Protein AF-A0ABD2KT80-F1 (afdb_monomer_lite)

pLDDT: mean 71.82, std 19.85, range [31.17, 97.56]

Structure (mmCIF, N/CA/C/O backbone):
data_AF-A0ABD2KT80-F1
#
_entry.id   AF-A0ABD2KT80-F1
#
loop_
_atom_site.group_PDB
_atom_site.id
_atom_site.type_symbol
_atom_site.label_atom_id
_atom_site.label_alt_id
_atom_site.label_comp_id
_atom_site.label_asym_id
_atom_site.label_entity_id
_atom_site.label_seq_id
_atom_site.pdbx_PDB_ins_code
_atom_site.Cartn_x
_atom_site.Cartn_y
_atom_site.Cartn_z
_atom_site.occupancy
_atom_site.B_iso_or_equiv
_atom_site.auth_seq_id
_atom_site.auth_comp_id
_atom_site.auth_asym_id
_atom_site.auth_atom_id
_atom_site.pdbx_PDB_model_num
ATOM 1 N N . MET A 1 1 ? -1.867 22.774 -17.249 1.00 34.81 1 MET A N 1
ATOM 2 C CA . MET A 1 1 ? -2.374 23.742 -18.246 1.00 34.81 1 MET A CA 1
ATOM 3 C C . MET A 1 1 ? -1.221 24.155 -19.156 1.00 34.81 1 MET A C 1
ATOM 5 O O . MET A 1 1 ? -0.244 24.675 -18.647 1.00 34.81 1 MET A O 1
ATOM 9 N N . LEU A 1 2 ? -1.342 23.819 -20.447 1.00 32.31 2 LEU A N 1
ATOM 10 C CA . LEU A 1 2 ? -0.673 24.327 -21.664 1.00 32.31 2 LEU A CA 1
ATOM 11 C C . LEU A 1 2 ? 0.695 25.044 -21.569 1.00 32.31 2 LEU A C 1
ATOM 13 O O . LEU A 1 2 ? 0.777 26.144 -21.030 1.00 32.31 2 LEU A O 1
ATOM 17 N N . ARG A 1 3 ? 1.682 24.546 -22.337 1.00 33.72 3 ARG A N 1
ATOM 18 C CA . ARG A 1 3 ? 2.156 25.212 -23.574 1.00 33.72 3 ARG A CA 1
ATOM 19 C C . ARG A 1 3 ? 3.044 24.301 -24.435 1.00 33.72 3 ARG A C 1
ATOM 21 O O . ARG A 1 3 ? 3.872 23.559 -23.921 1.00 33.72 3 ARG A O 1
ATOM 28 N N . ALA A 1 4 ? 2.822 24.400 -25.744 1.00 34.62 4 ALA A N 1
ATOM 29 C CA . ALA A 1 4 ? 3.552 23.752 -26.826 1.00 34.62 4 ALA A CA 1
ATOM 30 C C . ALA A 1 4 ? 4.954 24.354 -27.019 1.00 34.62 4 ALA A C 1
ATOM 32 O O . ALA A 1 4 ? 5.147 25.557 -26.833 1.00 34.62 4 ALA A O 1
ATOM 33 N N . ALA A 1 5 ? 5.908 23.526 -27.444 1.00 37.84 5 ALA A N 1
ATOM 34 C CA . ALA A 1 5 ? 7.192 23.979 -27.958 1.00 37.84 5 ALA A CA 1
ATOM 35 C C . ALA A 1 5 ? 7.032 24.344 -29.441 1.00 37.84 5 ALA A C 1
ATOM 37 O O . ALA A 1 5 ? 6.878 23.468 -30.287 1.00 37.84 5 ALA A O 1
ATOM 38 N N . SER A 1 6 ? 7.061 25.636 -29.763 1.00 35.72 6 SER A N 1
ATOM 39 C CA . SER A 1 6 ? 7.267 26.102 -31.134 1.00 35.72 6 SER A CA 1
ATOM 40 C C . SER A 1 6 ? 8.767 26.292 -31.357 1.00 35.72 6 SER A C 1
ATOM 42 O O . SER A 1 6 ? 9.321 27.320 -30.965 1.00 35.72 6 SER A O 1
ATOM 44 N N . TYR A 1 7 ? 9.427 25.309 -31.968 1.00 31.17 7 TYR A N 1
ATOM 45 C CA . TYR A 1 7 ? 10.723 25.532 -32.604 1.00 31.17 7 TYR A CA 1
ATOM 46 C C . TYR A 1 7 ? 10.476 25.914 -34.064 1.00 31.17 7 TYR A C 1
ATOM 48 O O . TYR A 1 7 ? 9.942 25.134 -34.846 1.00 31.17 7 TYR A O 1
ATOM 56 N N . LEU A 1 8 ? 10.835 27.152 -34.404 1.00 40.69 8 LEU A N 1
ATOM 57 C CA . LEU A 1 8 ? 10.961 27.615 -35.780 1.00 40.69 8 LEU A CA 1
ATOM 58 C C . LEU A 1 8 ? 12.193 26.946 -36.392 1.00 40.69 8 LEU A C 1
ATOM 60 O O . LEU A 1 8 ? 13.281 27.098 -35.845 1.00 40.69 8 LEU A O 1
ATOM 64 N N . ASN A 1 9 ? 12.042 26.292 -37.543 1.00 32.12 9 ASN A N 1
ATOM 65 C CA . ASN A 1 9 ? 13.155 26.095 -38.462 1.00 32.12 9 ASN A CA 1
ATOM 66 C C . ASN A 1 9 ? 12.741 26.564 -39.855 1.00 32.12 9 ASN A C 1
ATOM 68 O O . ASN A 1 9 ? 11.812 26.045 -40.467 1.00 32.12 9 ASN A O 1
ATOM 72 N N . SER A 1 10 ? 13.437 27.603 -40.306 1.00 40.09 10 SER A N 1
ATOM 73 C CA . SER A 1 10 ? 13.436 28.097 -41.674 1.00 40.09 10 SER A CA 1
ATOM 74 C C . SER A 1 10 ? 14.517 27.346 -42.436 1.00 40.09 10 SER A C 1
ATOM 76 O O . SER A 1 10 ? 15.678 27.458 -42.059 1.00 40.09 10 SER A O 1
ATOM 78 N N . THR A 1 11 ? 14.148 26.647 -43.506 1.00 35.25 11 THR A N 1
ATOM 79 C CA . THR A 1 11 ? 14.993 26.472 -44.695 1.00 35.25 11 THR A CA 1
ATOM 80 C C . THR A 1 11 ? 14.102 26.129 -45.880 1.00 35.25 11 THR A C 1
ATOM 82 O O . THR A 1 11 ? 13.264 25.235 -45.809 1.00 35.25 11 THR A O 1
ATOM 85 N N . ALA A 1 12 ? 14.277 26.903 -46.943 1.00 35.78 12 ALA A N 1
ATOM 86 C CA . ALA A 1 12 ? 13.536 26.848 -48.187 1.00 35.78 12 ALA A CA 1
ATOM 87 C C . ALA A 1 12 ? 14.053 25.754 -49.139 1.00 35.78 12 ALA A C 1
ATOM 89 O O . ALA A 1 12 ? 15.225 25.386 -49.083 1.00 35.78 12 ALA A O 1
ATOM 90 N N . ASN A 1 13 ? 13.171 25.402 -50.082 1.00 33.31 13 ASN A N 1
ATOM 91 C CA . ASN A 1 13 ? 13.396 24.795 -51.402 1.00 33.31 13 ASN A CA 1
ATOM 92 C C . ASN A 1 13 ? 13.489 23.259 -51.494 1.00 33.31 13 ASN A C 1
ATOM 94 O O . ASN A 1 13 ? 14.567 22.687 -51.429 1.00 33.31 13 ASN A O 1
ATOM 98 N N . GLY A 1 14 ? 12.330 22.639 -51.755 1.00 38.47 14 GLY A N 1
ATOM 99 C CA . GLY A 1 14 ? 11.962 22.169 -53.100 1.00 38.47 14 GLY A CA 1
ATOM 100 C C . GLY A 1 14 ? 12.482 20.804 -53.556 1.00 38.47 14 GLY A C 1
ATOM 101 O O . GLY A 1 14 ? 13.617 20.720 -53.998 1.00 38.47 14 GLY A O 1
ATOM 102 N N . GLU A 1 15 ? 11.591 19.806 -53.572 1.00 32.66 15 GLU A N 1
ATOM 103 C CA . GLU A 1 15 ? 11.458 18.767 -54.611 1.00 32.66 15 GLU A CA 1
ATOM 104 C C . GLU A 1 15 ? 10.134 18.004 -54.383 1.00 32.66 15 GLU A C 1
ATOM 106 O O . GLU A 1 15 ? 9.854 17.553 -53.273 1.00 32.66 15 GLU A O 1
ATOM 111 N N . GLU A 1 16 ? 9.285 17.928 -55.412 1.00 38.41 16 GLU A N 1
ATOM 112 C CA . GLU A 1 16 ? 7.998 17.222 -55.388 1.00 38.41 16 GLU A CA 1
ATOM 113 C C . GLU A 1 16 ? 8.221 15.705 -55.473 1.00 38.41 16 GLU A C 1
ATOM 115 O O . GLU A 1 16 ? 8.816 15.204 -56.430 1.00 38.41 16 GLU A O 1
ATOM 120 N N . LYS A 1 17 ? 7.694 14.968 -54.493 1.00 33.72 17 LYS A N 1
ATOM 121 C CA . LYS A 1 17 ? 7.388 13.541 -54.606 1.00 33.72 17 LYS A CA 1
ATOM 122 C C . LYS A 1 17 ? 5.977 13.313 -54.086 1.00 33.72 17 LYS A C 1
ATOM 124 O O . LYS A 1 17 ? 5.685 13.634 -52.938 1.00 33.72 17 LYS A O 1
ATOM 129 N N . GLU A 1 18 ? 5.125 12.778 -54.952 1.00 43.50 18 GLU A N 1
ATOM 130 C CA . GLU A 1 18 ? 3.869 12.143 -54.565 1.00 43.50 18 GLU A CA 1
ATOM 131 C C . GLU A 1 18 ? 4.213 10.860 -53.794 1.00 43.50 18 GLU A C 1
ATOM 133 O O . GLU A 1 18 ? 4.700 9.894 -54.380 1.00 43.50 18 GLU A O 1
ATOM 138 N N . GLU A 1 19 ? 3.994 10.862 -52.482 1.00 37.62 19 GLU A N 1
ATOM 139 C CA . GLU A 1 19 ? 3.972 9.664 -51.642 1.00 37.62 19 GLU A CA 1
ATOM 140 C C . GLU A 1 19 ? 2.684 9.711 -50.800 1.00 37.62 19 GLU A C 1
ATOM 142 O O . GLU A 1 19 ? 2.282 10.778 -50.336 1.00 37.62 19 GLU A O 1
ATOM 147 N N . GLU A 1 20 ? 2.012 8.558 -50.727 1.00 38.72 20 GLU A N 1
ATOM 148 C CA . GLU A 1 20 ? 0.698 8.273 -50.135 1.00 38.72 20 GLU A CA 1
ATOM 149 C C . GLU A 1 20 ? 0.327 9.114 -48.900 1.00 38.72 20 GLU A C 1
ATOM 151 O O . GLU A 1 20 ? 1.069 9.191 -47.921 1.00 38.72 20 GLU A O 1
ATOM 156 N N . GLU A 1 21 ? -0.883 9.685 -48.920 1.00 43.88 21 GLU A N 1
ATOM 157 C CA . GLU A 1 21 ? -1.561 10.180 -47.721 1.00 43.88 21 GLU A CA 1
ATOM 158 C C . GLU A 1 21 ? -1.922 8.989 -46.817 1.00 43.88 21 GLU A C 1
ATOM 160 O O . GLU A 1 21 ? -3.050 8.499 -46.823 1.00 43.88 21 GLU A O 1
ATOM 165 N N . ASP A 1 22 ? -0.966 8.517 -46.018 1.00 38.97 22 ASP A N 1
ATOM 166 C CA . ASP A 1 22 ? -1.292 7.710 -44.848 1.00 38.97 22 ASP A CA 1
ATOM 167 C C . ASP A 1 22 ? -1.946 8.635 -43.813 1.00 38.97 22 ASP A C 1
ATOM 169 O O . ASP A 1 22 ? -1.292 9.414 -43.112 1.00 38.97 22 ASP A O 1
ATOM 173 N N . GLU A 1 23 ? -3.277 8.580 -43.751 1.00 47.78 23 GLU A N 1
ATOM 174 C CA . GLU A 1 23 ? -4.088 9.228 -42.726 1.00 47.78 23 GLU A CA 1
ATOM 175 C C . GLU A 1 23 ? -3.570 8.837 -41.329 1.00 47.78 23 GLU A C 1
ATOM 177 O O . GLU A 1 23 ? -3.821 7.737 -40.828 1.00 47.78 23 GLU A O 1
ATOM 182 N N . VAL A 1 24 ? -2.852 9.747 -40.661 1.00 48.97 24 VAL A N 1
ATOM 183 C CA . VAL A 1 24 ? -2.460 9.578 -39.254 1.00 48.97 24 VAL A CA 1
ATOM 184 C C . VAL A 1 24 ? -3.713 9.716 -38.389 1.00 48.97 24 VAL A C 1
ATOM 186 O O . VAL A 1 24 ? -4.095 10.793 -37.926 1.00 48.97 24 VAL A O 1
ATOM 189 N N . MET A 1 25 ? -4.376 8.583 -38.194 1.00 45.59 25 MET A N 1
ATOM 190 C CA . MET A 1 25 ? -5.487 8.397 -37.275 1.00 45.59 25 MET A CA 1
ATOM 191 C C . MET A 1 25 ? -5.014 8.633 -35.834 1.00 45.59 25 MET A C 1
ATOM 193 O O . MET A 1 25 ? -4.283 7.824 -35.275 1.00 45.59 25 MET A O 1
ATOM 197 N N . ASN A 1 26 ? -5.449 9.753 -35.248 1.00 43.53 26 ASN A N 1
ATOM 198 C CA . ASN A 1 26 ? -5.534 10.064 -33.812 1.00 43.53 26 ASN A CA 1
ATOM 199 C C . ASN A 1 26 ? -4.902 9.032 -32.843 1.00 43.53 26 ASN A C 1
ATOM 201 O O . ASN A 1 26 ? -5.574 8.097 -32.399 1.00 43.53 26 ASN A O 1
ATOM 205 N N . GLU A 1 27 ? -3.656 9.252 -32.413 1.00 50.78 27 GLU A N 1
ATOM 206 C CA . GLU A 1 27 ? -2.987 8.433 -31.385 1.00 50.78 27 GLU A CA 1
ATOM 207 C C . GLU A 1 27 ? -3.462 8.747 -29.946 1.00 50.78 27 GLU A C 1
ATOM 209 O O . GLU A 1 27 ? -2.672 9.087 -29.065 1.00 50.78 27 GLU A O 1
ATOM 214 N N . ASP A 1 28 ? -4.763 8.618 -29.678 1.00 57.81 28 ASP A N 1
ATOM 215 C CA . ASP A 1 28 ? -5.287 8.573 -28.297 1.00 57.81 28 ASP A CA 1
ATOM 216 C C . ASP A 1 28 ? -6.309 7.444 -28.067 1.00 57.81 28 ASP A C 1
ATOM 218 O O . ASP A 1 28 ? -7.037 7.418 -27.077 1.00 57.81 28 ASP A O 1
ATOM 222 N N . PHE A 1 29 ? -6.354 6.453 -28.964 1.00 52.88 29 PHE A N 1
ATOM 223 C CA . PHE A 1 29 ? -7.137 5.232 -28.771 1.00 52.88 29 PHE A CA 1
ATOM 224 C C . PHE A 1 29 ? -6.220 4.031 -28.511 1.00 52.88 29 PHE A C 1
ATOM 226 O O . PHE A 1 29 ? -5.723 3.389 -29.428 1.00 52.88 29 PHE A O 1
ATOM 233 N N . GLY A 1 30 ? -6.045 3.696 -27.228 1.00 50.06 30 GLY A N 1
ATOM 234 C CA . GLY A 1 30 ? -5.664 2.342 -26.814 1.00 50.06 30 GLY A CA 1
ATOM 235 C C . GLY A 1 30 ? -4.173 2.075 -26.620 1.00 50.06 30 GLY A C 1
ATOM 236 O O . GLY A 1 30 ? -3.640 1.136 -27.205 1.00 50.06 30 GLY A O 1
ATOM 237 N N . ARG A 1 31 ? -3.507 2.792 -25.703 1.00 63.00 31 ARG A N 1
ATOM 238 C CA . ARG A 1 31 ? -2.289 2.231 -25.094 1.00 63.00 31 ARG A CA 1
ATOM 239 C C . ARG A 1 31 ? -2.658 0.914 -24.408 1.00 63.00 31 ARG A C 1
ATOM 241 O O . ARG A 1 31 ? -3.326 0.921 -23.374 1.00 63.00 31 ARG A O 1
ATOM 248 N N . GLU A 1 32 ? -2.238 -0.207 -24.988 1.00 71.38 32 GLU A N 1
ATOM 249 C CA . GLU A 1 32 ? -2.307 -1.514 -24.342 1.00 71.38 32 GLU A CA 1
ATOM 250 C C . GLU A 1 32 ? -1.590 -1.409 -22.988 1.00 71.38 32 GLU A C 1
ATOM 252 O O . GLU A 1 32 ? -0.402 -1.080 -22.915 1.00 71.38 32 GLU A O 1
ATOM 257 N N . ILE A 1 33 ? -2.325 -1.609 -21.891 1.00 76.25 33 ILE A N 1
ATOM 258 C CA . ILE A 1 33 ? -1.743 -1.585 -20.547 1.00 76.25 33 ILE A CA 1
ATOM 259 C C . ILE A 1 33 ? -0.896 -2.851 -20.406 1.00 76.25 33 ILE A C 1
ATOM 261 O O . ILE A 1 33 ? -1.405 -3.918 -20.071 1.00 76.25 33 ILE A O 1
ATOM 265 N N . GLN A 1 34 ? 0.402 -2.731 -20.670 1.00 84.75 34 GLN A N 1
ATOM 266 C CA . GLN A 1 34 ? 1.347 -3.831 -20.516 1.00 84.75 34 GLN A CA 1
ATOM 267 C C . GLN A 1 34 ? 1.682 -4.035 -19.035 1.00 84.75 34 GLN A C 1
ATOM 269 O O . GLN A 1 34 ? 2.377 -3.226 -18.416 1.00 84.75 34 GLN A O 1
ATOM 274 N N . CYS A 1 35 ? 1.181 -5.126 -18.457 1.00 89.44 35 CYS A N 1
ATOM 275 C CA . CYS A 1 35 ? 1.526 -5.562 -17.107 1.00 89.44 35 CYS A CA 1
ATOM 276 C C . CYS A 1 35 ? 2.711 -6.544 -17.127 1.00 89.44 35 CYS A C 1
ATOM 278 O O . CYS A 1 35 ? 2.990 -7.186 -18.136 1.00 89.44 35 CYS A O 1
ATOM 280 N N . GLY A 1 36 ? 3.433 -6.659 -16.008 1.00 87.81 36 GLY A N 1
ATOM 281 C CA . GLY A 1 36 ? 4.465 -7.690 -15.826 1.00 87.81 36 GLY A CA 1
ATOM 282 C C . GLY A 1 36 ? 5.727 -7.549 -16.689 1.00 87.81 36 GLY A C 1
ATOM 283 O O . GLY A 1 36 ? 6.545 -8.466 -16.715 1.00 87.81 36 GLY A O 1
ATOM 284 N N . VAL A 1 37 ? 5.921 -6.422 -17.381 1.00 86.12 37 VAL A N 1
ATOM 285 C CA . VAL A 1 37 ? 7.098 -6.197 -18.234 1.00 86.12 37 VAL A CA 1
ATOM 286 C C . VAL A 1 37 ? 8.253 -5.601 -17.431 1.00 86.12 37 VAL A C 1
ATOM 288 O O . VAL A 1 37 ? 8.229 -4.425 -17.070 1.00 86.12 37 VAL A O 1
ATOM 291 N N . ASN A 1 38 ? 9.302 -6.393 -17.218 1.00 81.38 38 ASN A N 1
ATOM 292 C CA . ASN A 1 38 ? 10.605 -5.891 -16.787 1.00 81.38 38 ASN A CA 1
ATOM 293 C C . ASN A 1 38 ? 11.512 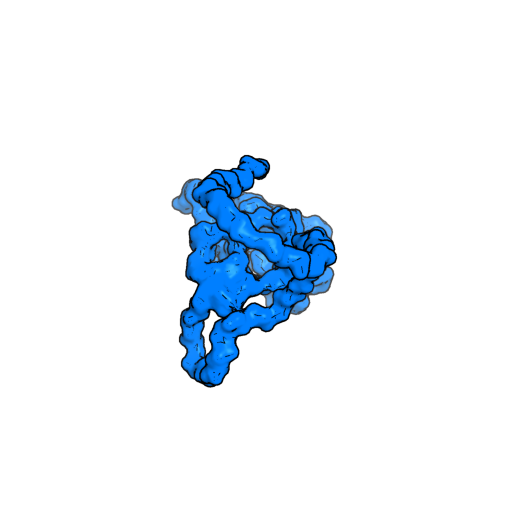-5.749 -18.022 1.00 81.38 38 ASN A C 1
ATOM 295 O O . ASN A 1 38 ? 11.885 -6.737 -18.653 1.00 81.38 38 ASN A O 1
ATOM 299 N N . LYS A 1 39 ? 11.851 -4.504 -18.378 1.00 70.19 39 LYS A N 1
ATOM 300 C CA . LYS A 1 39 ? 12.585 -4.171 -19.612 1.00 70.19 39 LYS A CA 1
ATOM 301 C C . LYS A 1 39 ? 14.088 -4.494 -19.554 1.00 70.19 39 LYS A C 1
ATOM 303 O O . LYS A 1 39 ? 14.761 -4.353 -20.571 1.00 70.19 39 LYS A O 1
ATOM 308 N N . HIS A 1 40 ? 14.611 -4.919 -18.401 1.00 69.88 40 HIS A N 1
ATOM 309 C CA . HIS A 1 40 ? 16.048 -5.111 -18.169 1.00 69.88 40 HIS A CA 1
ATOM 310 C C . HIS A 1 40 ? 16.461 -6.563 -17.861 1.00 69.88 40 HIS A C 1
ATOM 312 O O . HIS A 1 40 ? 17.639 -6.813 -17.609 1.00 69.88 40 HIS A O 1
ATOM 318 N N . LEU A 1 41 ? 15.553 -7.550 -17.930 1.00 66.81 41 LEU A N 1
ATOM 319 C CA . LEU A 1 41 ? 15.895 -8.957 -17.658 1.00 66.81 41 LEU A CA 1
ATOM 320 C C . LEU A 1 41 ? 16.539 -9.665 -18.860 1.00 66.81 41 LEU A C 1
ATOM 322 O O . LEU A 1 41 ? 15.936 -10.521 -19.511 1.00 66.81 41 LEU A O 1
ATOM 326 N N . PHE A 1 42 ? 17.817 -9.381 -19.100 1.00 61.06 42 PHE A N 1
ATOM 327 C CA . PHE A 1 42 ? 18.703 -10.335 -19.769 1.00 61.06 42 PHE A CA 1
ATOM 328 C C . PHE A 1 42 ? 19.221 -11.306 -18.700 1.00 61.06 42 PHE A C 1
ATOM 330 O O . PHE A 1 42 ? 20.019 -10.947 -17.841 1.00 61.06 42 PHE A O 1
ATOM 337 N N . HIS A 1 43 ? 18.664 -12.517 -18.685 1.00 63.19 43 HIS A N 1
ATOM 338 C CA . HIS A 1 43 ? 18.746 -13.440 -17.557 1.00 63.19 43 HIS A CA 1
ATOM 339 C C . HIS A 1 43 ? 20.158 -14.021 -17.362 1.00 63.19 43 HIS A C 1
ATOM 341 O O . HIS A 1 43 ? 20.586 -14.897 -18.113 1.00 63.19 43 HIS A O 1
ATOM 347 N N . SER A 1 44 ? 20.831 -13.628 -16.282 1.00 67.75 44 SER A N 1
ATOM 348 C CA . SER A 1 44 ? 21.714 -14.522 -15.527 1.00 67.75 44 SER A CA 1
ATOM 349 C C . SER A 1 44 ? 21.012 -14.917 -14.222 1.00 67.75 44 SER A C 1
ATOM 351 O O . SER A 1 44 ? 20.129 -14.211 -13.730 1.00 67.75 44 SER A O 1
ATOM 353 N N . ARG A 1 45 ? 21.338 -16.095 -13.679 1.00 74.38 45 ARG A N 1
ATOM 354 C CA . ARG A 1 45 ? 20.802 -16.541 -12.386 1.00 74.38 45 ARG A CA 1
ATOM 355 C C . ARG A 1 45 ? 21.238 -15.545 -11.310 1.00 74.38 45 ARG A C 1
ATOM 357 O O . ARG A 1 45 ? 22.431 -15.355 -11.100 1.00 74.38 45 ARG A O 1
ATOM 364 N N . ILE A 1 46 ? 20.273 -14.964 -10.605 1.00 72.19 46 ILE A N 1
ATOM 365 C CA . ILE A 1 46 ? 20.552 -14.159 -9.419 1.00 72.19 46 ILE A CA 1
ATOM 366 C C . ILE A 1 46 ? 20.920 -15.113 -8.277 1.00 72.19 46 ILE A C 1
ATOM 368 O O . ILE A 1 46 ? 20.133 -15.982 -7.896 1.00 72.19 46 ILE A O 1
ATOM 372 N N . GLU A 1 47 ? 22.117 -14.949 -7.726 1.00 77.44 47 GLU A N 1
ATOM 373 C CA . GLU A 1 47 ? 22.546 -15.590 -6.487 1.00 77.44 47 GLU A CA 1
ATOM 374 C C . GLU A 1 47 ? 22.659 -14.492 -5.419 1.00 77.44 47 GLU A C 1
ATOM 376 O O . GLU A 1 47 ? 23.478 -13.585 -5.561 1.00 77.44 47 GLU A O 1
ATOM 381 N N . HIS A 1 48 ? 21.846 -14.580 -4.356 1.00 84.94 48 HIS A N 1
ATOM 382 C CA . HIS A 1 48 ? 21.651 -13.568 -3.293 1.00 84.94 48 HIS A CA 1
ATOM 383 C C . HIS A 1 48 ? 20.808 -12.340 -3.685 1.00 84.94 48 HIS A C 1
ATOM 385 O O . HIS A 1 48 ? 20.413 -12.163 -4.830 1.00 84.94 48 HIS A O 1
ATOM 391 N N . GLY A 1 49 ? 20.481 -11.493 -2.702 1.00 81.44 49 GLY A N 1
ATOM 392 C CA . GLY A 1 49 ? 19.793 -10.226 -2.949 1.00 81.44 49 GLY A CA 1
ATOM 393 C C . GLY A 1 49 ? 20.723 -9.213 -3.615 1.00 81.44 49 GLY A C 1
ATOM 394 O O . GLY A 1 49 ? 21.843 -9.004 -3.152 1.00 81.44 49 GLY A O 1
ATOM 395 N N . GLN A 1 50 ? 20.250 -8.570 -4.680 1.00 79.56 50 GLN A N 1
ATOM 396 C CA . GLN A 1 50 ? 20.949 -7.484 -5.364 1.00 79.56 50 GLN A CA 1
ATOM 397 C C . GLN A 1 50 ? 20.084 -6.225 -5.359 1.00 79.56 50 GLN A C 1
ATOM 399 O O . GLN A 1 50 ? 18.855 -6.303 -5.335 1.00 79.56 50 GLN A O 1
ATOM 404 N N . ILE A 1 51 ? 20.734 -5.063 -5.365 1.00 82.06 51 ILE A N 1
ATOM 405 C CA . ILE A 1 51 ? 20.041 -3.781 -5.492 1.00 82.06 51 ILE A CA 1
ATOM 406 C C . ILE A 1 51 ? 19.479 -3.698 -6.910 1.00 82.06 51 ILE A C 1
ATOM 408 O O . ILE A 1 51 ? 20.233 -3.783 -7.877 1.00 82.06 51 ILE A O 1
ATOM 412 N N . SER A 1 52 ? 18.165 -3.524 -7.025 1.00 80.69 52 SER A N 1
ATOM 413 C CA . SER A 1 52 ? 17.517 -3.268 -8.306 1.00 80.69 52 SER A CA 1
ATOM 414 C C . SER A 1 52 ? 17.756 -1.835 -8.767 1.00 80.69 52 SER A C 1
ATOM 416 O O . SER A 1 52 ? 17.793 -0.904 -7.957 1.00 80.69 52 SER A O 1
ATOM 418 N N . THR A 1 53 ? 17.826 -1.631 -10.076 1.00 80.50 53 THR A N 1
ATOM 419 C CA . THR A 1 53 ? 17.708 -0.295 -10.657 1.00 80.50 53 THR A CA 1
ATOM 420 C C . THR A 1 53 ? 16.272 0.225 -10.504 1.00 80.50 53 THR A C 1
ATOM 422 O O . THR A 1 53 ? 15.327 -0.543 -10.310 1.00 80.50 53 THR A O 1
ATOM 425 N N . GLY A 1 54 ? 16.080 1.543 -10.605 1.00 74.00 54 GLY A N 1
ATOM 426 C CA . GLY A 1 54 ? 14.758 2.163 -10.428 1.00 74.00 54 GLY A CA 1
ATOM 427 C C . GLY A 1 54 ? 13.714 1.776 -11.478 1.00 74.00 54 GLY A C 1
ATOM 428 O O . GLY A 1 54 ? 12.537 2.082 -11.288 1.00 74.00 54 GLY A O 1
ATOM 429 N N . SER A 1 55 ? 14.127 1.130 -12.573 1.00 79.38 55 SER A N 1
ATOM 430 C CA . SER A 1 55 ? 13.266 0.680 -13.670 1.00 79.38 55 SER A CA 1
ATOM 431 C C . SER A 1 55 ? 13.064 -0.836 -13.724 1.00 79.38 55 SER A C 1
ATOM 433 O O . SER A 1 55 ? 12.238 -1.282 -14.519 1.00 79.38 55 SER A O 1
ATOM 435 N N . ASP A 1 56 ? 13.758 -1.629 -12.899 1.00 84.06 56 ASP A N 1
ATOM 436 C CA . ASP A 1 56 ? 13.630 -3.096 -12.921 1.00 84.06 56 ASP A CA 1
ATOM 437 C C . ASP A 1 56 ? 12.224 -3.535 -12.498 1.00 84.06 56 ASP A C 1
ATOM 439 O O . ASP A 1 56 ? 11.633 -4.442 -13.077 1.00 84.06 56 ASP A O 1
ATOM 443 N N . TRP A 1 57 ? 11.649 -2.855 -11.507 1.00 88.25 57 TRP A N 1
ATOM 444 C CA . TRP A 1 57 ? 10.342 -3.202 -10.955 1.00 88.25 57 TRP A CA 1
ATOM 445 C C . TRP A 1 57 ? 9.418 -1.982 -10.977 1.00 88.25 57 TRP A C 1
ATOM 447 O O . TRP A 1 57 ? 9.164 -1.385 -9.930 1.00 88.25 57 TRP A O 1
ATOM 457 N N . PRO A 1 58 ? 8.885 -1.591 -12.154 1.00 87.62 58 PRO A N 1
ATOM 458 C CA . PRO A 1 58 ? 8.049 -0.394 -12.284 1.00 87.62 58 PRO A CA 1
ATOM 459 C C . PRO A 1 58 ? 6.784 -0.434 -11.420 1.00 87.62 58 PRO A C 1
ATOM 461 O O . PRO A 1 58 ? 6.229 0.604 -11.076 1.00 87.62 58 PRO A O 1
ATOM 464 N N . TRP A 1 59 ? 6.330 -1.637 -11.066 1.00 91.88 59 TRP A N 1
ATOM 465 C CA . TRP A 1 59 ? 5.176 -1.862 -10.205 1.00 91.88 59 TRP A CA 1
ATOM 466 C C . TRP A 1 59 ? 5.512 -1.930 -8.715 1.00 91.88 59 TRP A C 1
ATOM 468 O O . TRP A 1 59 ? 4.590 -2.117 -7.929 1.00 91.88 59 TRP A O 1
ATOM 478 N N . ALA A 1 60 ? 6.778 -1.829 -8.298 1.00 92.88 60 ALA A N 1
ATOM 479 C CA . ALA A 1 60 ? 7.129 -1.839 -6.880 1.00 92.88 60 ALA A CA 1
ATOM 480 C C . ALA A 1 60 ? 6.594 -0.579 -6.189 1.00 92.88 60 ALA A C 1
ATOM 482 O O . ALA A 1 60 ? 6.738 0.531 -6.702 1.00 92.88 60 ALA A O 1
ATOM 483 N N . VAL A 1 61 ? 5.982 -0.745 -5.018 1.00 93.25 61 VAL A N 1
ATOM 484 C CA . VAL A 1 61 ? 5.352 0.354 -4.280 1.00 93.25 61 VAL A CA 1
ATOM 485 C C . VAL A 1 61 ? 5.884 0.412 -2.858 1.00 93.25 61 VAL A C 1
ATOM 487 O O . VAL A 1 61 ? 5.889 -0.595 -2.151 1.00 93.25 61 VAL A O 1
ATOM 490 N N . SER A 1 62 ? 6.253 1.612 -2.419 1.00 92.06 62 SER A N 1
ATOM 491 C CA . SER A 1 62 ? 6.498 1.932 -1.017 1.00 92.06 62 SER A CA 1
ATOM 492 C C . SER A 1 62 ? 5.259 2.560 -0.401 1.00 92.06 62 SER A C 1
ATOM 494 O O . SER A 1 62 ? 4.741 3.555 -0.911 1.00 92.06 62 SER A O 1
ATOM 496 N N . VAL A 1 63 ? 4.802 1.998 0.713 1.00 91.25 63 VAL A N 1
ATOM 497 C CA . VAL A 1 63 ? 3.689 2.516 1.507 1.00 91.25 63 VAL A CA 1
ATOM 498 C C . VAL A 1 63 ? 4.250 2.983 2.843 1.00 91.25 63 VAL A C 1
ATOM 500 O O . VAL A 1 63 ? 4.758 2.177 3.618 1.00 91.25 63 VAL A O 1
ATOM 503 N N . ARG A 1 64 ? 4.164 4.281 3.131 1.00 89.12 64 ARG A N 1
ATOM 504 C CA . ARG A 1 64 ? 4.657 4.868 4.382 1.00 89.12 64 ARG A CA 1
ATOM 505 C C . ARG A 1 64 ? 3.501 5.432 5.187 1.00 89.12 64 ARG A C 1
ATOM 507 O O . ARG A 1 64 ? 2.756 6.275 4.692 1.00 89.12 64 ARG A O 1
ATOM 514 N N . VAL A 1 65 ? 3.391 4.996 6.435 1.00 85.81 65 VAL A N 1
ATOM 515 C CA . VAL A 1 65 ? 2.527 5.629 7.429 1.00 85.81 65 VAL A CA 1
ATOM 516 C C . VAL A 1 65 ? 3.335 6.713 8.114 1.00 85.81 65 VAL A C 1
ATOM 518 O O . VAL A 1 65 ? 4.413 6.443 8.647 1.00 85.81 65 VAL A O 1
ATOM 521 N N . VAL A 1 66 ? 2.823 7.934 8.090 1.00 84.25 66 VAL A N 1
ATOM 522 C CA . VAL A 1 66 ? 3.489 9.116 8.617 1.00 84.25 66 VAL A CA 1
ATOM 523 C C . VAL A 1 66 ? 2.610 9.851 9.618 1.00 84.25 66 VAL A C 1
ATOM 525 O O . VAL A 1 66 ? 1.382 9.841 9.528 1.00 84.25 66 VAL A O 1
ATOM 528 N N . GLY A 1 67 ? 3.230 10.506 10.587 1.00 80.44 67 GLY A N 1
ATOM 529 C CA . GLY A 1 67 ? 2.506 11.302 11.566 1.00 80.44 67 GLY A CA 1
ATOM 530 C C . GLY A 1 67 ? 3.433 12.118 12.447 1.00 80.44 67 GLY A C 1
ATOM 531 O O . GLY A 1 67 ? 4.648 11.945 12.431 1.00 80.44 67 GLY A O 1
ATOM 532 N N . VAL A 1 68 ? 2.838 13.023 13.212 1.00 78.81 68 VAL A N 1
ATOM 533 C CA . VAL A 1 68 ? 3.537 13.829 14.215 1.00 78.81 68 VAL A CA 1
ATOM 534 C C . VAL A 1 68 ? 3.465 13.089 15.543 1.00 78.81 68 VAL A C 1
ATOM 536 O O . VAL A 1 68 ? 2.407 12.574 15.906 1.00 78.81 68 VAL A O 1
ATOM 539 N N . THR A 1 69 ? 4.585 13.022 16.255 1.00 73.88 69 THR A N 1
ATOM 540 C CA . THR A 1 69 ? 4.681 12.330 17.544 1.00 73.88 69 THR A CA 1
ATOM 541 C C . THR A 1 69 ? 4.845 13.343 18.671 1.00 73.88 69 THR A C 1
ATOM 543 O O . THR A 1 69 ? 5.212 14.493 18.449 1.00 73.88 69 THR A O 1
ATOM 546 N N . ASN A 1 70 ? 4.659 12.912 19.916 1.00 70.81 70 ASN A N 1
ATOM 547 C CA . ASN A 1 70 ? 4.919 13.776 21.075 1.00 70.81 70 ASN A CA 1
ATOM 548 C C . ASN A 1 70 ? 6.412 14.137 21.235 1.00 70.81 70 ASN A C 1
ATOM 550 O O . ASN A 1 70 ? 6.755 14.984 22.054 1.00 70.81 70 ASN A O 1
ATOM 554 N N . GLN A 1 71 ? 7.301 13.490 20.474 1.00 71.38 71 GLN A N 1
ATOM 555 C CA . GLN A 1 71 ? 8.749 13.696 20.528 1.00 71.38 71 GLN A CA 1
ATOM 556 C C . GLN A 1 71 ? 9.238 14.714 19.485 1.00 71.38 71 GLN A C 1
ATOM 558 O O . GLN A 1 71 ? 10.338 15.245 19.621 1.00 71.38 71 GLN A O 1
ATOM 563 N N . SER A 1 72 ? 8.438 15.005 18.454 1.00 76.00 72 SER A N 1
ATOM 564 C CA . SER A 1 72 ? 8.833 15.859 17.335 1.00 76.00 72 SER A CA 1
ATOM 565 C C . SER A 1 72 ? 7.620 16.529 16.702 1.00 76.00 72 SER A C 1
ATOM 567 O O . SER A 1 72 ? 6.637 15.872 16.380 1.00 76.00 72 SER A O 1
ATOM 569 N N . SER A 1 73 ? 7.715 17.836 16.442 1.00 79.62 73 SER A N 1
ATOM 570 C CA . SER A 1 73 ? 6.705 18.581 15.678 1.00 79.62 73 SER A CA 1
ATOM 571 C C . SER A 1 73 ? 6.788 18.348 14.164 1.00 79.62 73 SER A C 1
ATOM 573 O O . SER A 1 73 ? 5.981 18.895 13.413 1.00 79.62 73 SER A O 1
ATOM 575 N N . LYS A 1 74 ? 7.768 17.562 13.699 1.00 84.69 74 LYS A N 1
ATOM 576 C CA . LYS A 1 74 ? 7.907 17.176 12.293 1.00 84.69 74 LYS A CA 1
ATOM 577 C C . LYS A 1 74 ? 7.179 15.863 12.033 1.00 84.69 74 LYS A C 1
ATOM 579 O O . LYS A 1 74 ? 7.110 14.996 12.897 1.00 84.69 74 LYS A O 1
ATOM 584 N N . GLU A 1 75 ? 6.672 15.723 10.814 1.00 81.81 75 GLU A N 1
ATOM 585 C CA . GLU A 1 75 ? 6.131 14.458 10.329 1.00 81.81 75 GLU A CA 1
ATOM 586 C C . GLU A 1 75 ? 7.248 13.400 10.275 1.00 81.81 75 GLU A C 1
ATOM 588 O O . GLU A 1 75 ? 8.307 13.622 9.684 1.00 81.81 75 GLU A O 1
ATOM 593 N N . GLU A 1 76 ? 7.016 12.254 10.911 1.00 82.94 76 GLU A N 1
ATOM 594 C CA . GLU A 1 76 ? 7.929 11.115 10.954 1.00 82.94 76 GLU A CA 1
ATOM 595 C C . GLU A 1 76 ? 7.310 9.884 10.299 1.00 82.94 76 GLU A C 1
ATOM 597 O O . GLU A 1 76 ? 6.099 9.682 10.351 1.00 82.94 76 GLU A O 1
ATOM 602 N N . ILE A 1 77 ? 8.157 9.008 9.750 1.00 82.75 77 ILE A N 1
ATOM 603 C CA . ILE A 1 77 ? 7.735 7.679 9.298 1.00 82.75 77 ILE A CA 1
ATOM 604 C C . ILE A 1 77 ? 7.527 6.790 10.529 1.00 82.75 77 ILE A C 1
ATOM 606 O O . ILE A 1 77 ? 8.450 6.546 11.318 1.00 82.75 77 ILE A O 1
ATOM 610 N N . LEU A 1 78 ? 6.296 6.316 10.682 1.00 79.00 78 LEU A N 1
ATOM 611 C CA . LEU A 1 78 ? 5.834 5.477 11.784 1.00 79.00 78 LEU A CA 1
ATOM 612 C C . LEU A 1 78 ? 5.785 3.998 11.398 1.00 79.00 78 LEU A C 1
ATOM 614 O O . LEU A 1 78 ? 5.982 3.140 12.254 1.00 79.00 78 LEU A O 1
ATOM 618 N N . GLY A 1 79 ? 5.577 3.711 10.113 1.00 81.94 79 GLY A N 1
ATOM 619 C CA . GLY A 1 79 ? 5.589 2.363 9.560 1.00 81.94 79 GLY A CA 1
ATOM 620 C C . GLY A 1 79 ? 5.861 2.375 8.060 1.00 81.94 79 GLY A C 1
ATOM 621 O O . GLY A 1 79 ? 5.540 3.346 7.371 1.00 81.94 79 GLY A O 1
ATOM 622 N N . THR A 1 80 ? 6.440 1.284 7.565 1.00 86.25 80 THR A N 1
ATOM 623 C CA . THR A 1 80 ? 6.722 1.086 6.142 1.00 86.25 80 THR A CA 1
ATOM 624 C C . THR A 1 80 ? 6.241 -0.295 5.723 1.00 86.25 80 THR A C 1
ATOM 626 O O . THR A 1 80 ? 6.597 -1.293 6.342 1.00 86.25 80 THR A O 1
ATOM 629 N N . CYS A 1 81 ? 5.471 -0.333 4.645 1.00 91.69 81 CYS A N 1
ATOM 630 C CA . CYS A 1 81 ? 5.008 -1.529 3.961 1.00 91.69 81 CYS A CA 1
ATOM 631 C C . CYS A 1 81 ? 5.418 -1.486 2.486 1.00 91.69 81 CYS A C 1
ATOM 633 O O . CYS A 1 81 ? 5.798 -0.441 1.950 1.00 91.69 81 CYS A O 1
ATOM 635 N N . SER A 1 82 ? 5.305 -2.634 1.823 1.00 92.31 82 SER A N 1
ATOM 636 C CA . SER A 1 82 ? 5.459 -2.752 0.371 1.00 92.31 82 SER A CA 1
ATOM 637 C C . SER A 1 82 ? 4.111 -3.021 -0.298 1.00 92.31 82 SER A C 1
ATOM 639 O O . SER A 1 82 ? 3.162 -3.480 0.341 1.00 92.31 82 SER A O 1
ATOM 641 N N . GLY A 1 83 ? 4.026 -2.762 -1.597 1.00 94.00 83 GLY A N 1
ATOM 642 C CA . GLY A 1 83 ? 2.866 -3.102 -2.412 1.00 94.00 83 GLY A CA 1
ATOM 643 C C . GLY A 1 83 ? 3.226 -3.266 -3.884 1.00 94.00 83 GLY A C 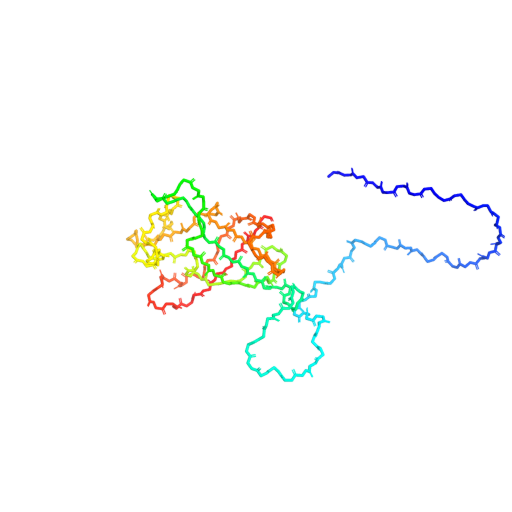1
ATOM 644 O O . GLY A 1 83 ? 4.390 -3.149 -4.275 1.00 94.00 83 GLY A O 1
ATOM 645 N N . VAL A 1 84 ? 2.202 -3.520 -4.694 1.00 95.94 84 VAL A N 1
ATOM 646 C CA . VAL A 1 84 ? 2.320 -3.714 -6.140 1.00 95.94 84 VAL A CA 1
ATOM 647 C C . VAL A 1 84 ? 1.273 -2.873 -6.866 1.00 95.94 84 VAL A C 1
ATOM 649 O O . VAL A 1 84 ? 0.094 -2.924 -6.520 1.00 95.94 84 VAL A O 1
ATOM 652 N N . LEU A 1 85 ? 1.680 -2.118 -7.888 1.00 94.69 85 LEU A N 1
ATOM 653 C CA . LEU A 1 85 ? 0.750 -1.456 -8.804 1.00 94.69 85 LEU A CA 1
ATOM 654 C C . LEU A 1 85 ? 0.091 -2.511 -9.702 1.00 94.69 85 LEU A C 1
ATOM 656 O O . LEU A 1 85 ? 0.760 -3.135 -10.523 1.00 94.69 85 LEU A O 1
ATOM 660 N N . VAL A 1 86 ? -1.219 -2.705 -9.551 1.00 95.31 86 VAL A N 1
ATOM 661 C CA . VAL A 1 86 ? -1.996 -3.692 -10.328 1.00 95.31 86 VAL A CA 1
ATOM 662 C C . VAL A 1 86 ? -2.855 -3.043 -11.413 1.00 95.31 86 VAL A C 1
ATOM 664 O O . VAL A 1 86 ? -3.271 -3.705 -12.360 1.00 95.31 86 VAL A O 1
ATOM 667 N N . ARG A 1 87 ? -3.104 -1.733 -11.299 1.00 93.19 87 ARG A N 1
ATOM 668 C CA . ARG A 1 87 ? -3.731 -0.892 -12.327 1.00 93.19 87 ARG A CA 1
ATOM 669 C C . ARG A 1 87 ? -3.323 0.560 -12.097 1.00 93.19 87 ARG A C 1
ATOM 671 O O . ARG A 1 87 ? -2.922 0.898 -10.994 1.00 93.19 87 ARG A O 1
ATOM 678 N N . GLU A 1 88 ? -3.526 1.426 -13.086 1.00 90.75 88 GLU A N 1
ATOM 679 C CA . GLU A 1 88 ? -3.171 2.855 -13.039 1.00 90.75 88 GLU A CA 1
ATOM 680 C C . GLU A 1 88 ? -3.534 3.578 -11.733 1.00 90.75 88 GLU A C 1
ATOM 682 O O . GLU A 1 88 ? -2.772 4.431 -11.304 1.00 90.75 88 GLU A O 1
ATOM 687 N N . LYS A 1 89 ? -4.669 3.236 -11.104 1.00 94.31 89 LYS A N 1
ATOM 688 C CA . LYS A 1 89 ? -5.127 3.831 -9.836 1.00 94.31 89 LYS A CA 1
ATOM 689 C C . LYS A 1 89 ? -5.250 2.853 -8.671 1.00 94.31 89 LYS A C 1
ATOM 691 O O . LYS A 1 89 ? -5.857 3.191 -7.656 1.00 94.31 89 LYS A O 1
ATOM 696 N N . TRP A 1 90 ? -4.750 1.628 -8.834 1.00 96.31 90 TRP A N 1
ATOM 697 C CA . TRP A 1 90 ? -4.985 0.535 -7.894 1.00 96.31 90 TRP A CA 1
ATOM 698 C C . TRP A 1 90 ? -3.689 -0.149 -7.488 1.00 96.31 90 TRP A C 1
ATOM 700 O O . TRP A 1 90 ? -2.931 -0.650 -8.322 1.00 96.31 90 TRP A O 1
ATOM 710 N N . LEU A 1 91 ? -3.489 -0.216 -6.178 1.00 96.50 91 LEU A N 1
ATOM 711 C CA . LEU A 1 91 ? -2.356 -0.865 -5.537 1.00 96.50 91 LEU A CA 1
ATOM 712 C C . LEU A 1 91 ? -2.864 -2.073 -4.759 1.00 96.50 91 LEU A C 1
ATOM 714 O O . LEU A 1 91 ? -3.914 -2.001 -4.120 1.00 96.50 91 LEU A O 1
ATOM 718 N N . LEU A 1 92 ? -2.095 -3.151 -4.779 1.00 97.56 92 LEU A N 1
ATOM 719 C CA . LEU A 1 92 ? -2.290 -4.322 -3.941 1.00 97.56 92 LEU A CA 1
ATOM 720 C C . LEU A 1 92 ? -1.254 -4.325 -2.815 1.00 97.56 92 LEU A C 1
ATOM 722 O O . LEU A 1 92 ? -0.067 -4.101 -3.057 1.00 97.56 92 LEU A O 1
ATOM 726 N N . THR A 1 93 ? -1.693 -4.580 -1.589 1.00 95.94 93 THR A N 1
ATOM 727 C CA . THR A 1 93 ? -0.828 -4.702 -0.407 1.00 95.94 93 THR A CA 1
ATOM 728 C C . THR A 1 93 ? -1.534 -5.536 0.672 1.00 95.94 93 THR A C 1
ATOM 730 O O . THR A 1 93 ? -2.573 -6.143 0.408 1.00 95.94 93 THR A O 1
ATOM 733 N N . ALA A 1 94 ? -0.966 -5.600 1.872 1.00 94.00 94 ALA A N 1
ATOM 734 C CA . ALA A 1 94 ? -1.547 -6.290 3.015 1.00 94.00 94 ALA A CA 1
ATOM 735 C C . ALA A 1 94 ? -2.549 -5.394 3.766 1.00 94.00 94 ALA A C 1
ATOM 737 O O . ALA A 1 94 ? -2.397 -4.170 3.817 1.00 94.00 94 ALA A O 1
ATOM 738 N N . ALA A 1 95 ? -3.571 -5.990 4.381 1.00 91.44 95 ALA A N 1
ATOM 739 C CA . ALA A 1 95 ? -4.557 -5.248 5.165 1.00 91.44 95 ALA A CA 1
ATOM 740 C C . ALA A 1 95 ? -3.949 -4.704 6.466 1.00 91.44 95 ALA A C 1
ATOM 742 O O . ALA A 1 95 ? -4.203 -3.559 6.845 1.00 91.44 95 ALA A O 1
ATOM 743 N N . HIS A 1 96 ? -3.072 -5.462 7.122 1.00 88.19 96 HIS A N 1
ATOM 744 C CA . HIS A 1 96 ? -2.432 -5.020 8.359 1.00 88.19 96 HIS A CA 1
ATOM 745 C C . HIS A 1 96 ? -1.580 -3.754 8.179 1.00 88.19 96 HIS A C 1
ATOM 747 O O . HIS A 1 96 ? -1.268 -3.101 9.168 1.00 88.19 96 HIS A O 1
ATOM 753 N N . CYS A 1 97 ? -1.223 -3.365 6.949 1.00 88.25 97 CYS A N 1
ATOM 754 C CA . CYS A 1 97 ? -0.516 -2.108 6.699 1.00 88.25 97 CYS A CA 1
ATOM 755 C C . CYS A 1 97 ? -1.339 -0.867 7.084 1.00 88.25 97 CYS A C 1
ATOM 757 O O . CYS A 1 97 ? -0.758 0.187 7.344 1.00 88.25 97 CYS A O 1
ATOM 759 N N . PHE A 1 98 ? -2.674 -0.981 7.140 1.00 85.12 98 PHE A N 1
ATOM 760 C CA . PHE A 1 98 ? -3.574 0.137 7.460 1.00 85.12 98 PHE A CA 1
ATOM 761 C C . PHE A 1 98 ? -4.581 -0.164 8.575 1.00 85.12 98 PHE A C 1
ATOM 763 O O . PHE A 1 98 ? -5.093 0.777 9.181 1.00 85.12 98 PHE A O 1
ATOM 770 N N . PHE A 1 99 ? -4.879 -1.440 8.842 1.00 77.38 99 PHE A N 1
ATOM 771 C CA . PHE A 1 99 ? -5.930 -1.869 9.767 1.00 77.38 99 PHE A CA 1
ATOM 772 C C . PHE A 1 99 ? -5.317 -2.508 11.025 1.00 77.38 99 PHE A C 1
ATOM 774 O O . PHE A 1 99 ? -4.883 -3.662 11.009 1.00 77.38 99 PHE A O 1
ATOM 781 N N . ALA A 1 100 ? -5.257 -1.739 12.118 1.00 67.50 100 ALA A N 1
ATOM 782 C CA . ALA A 1 100 ? -4.615 -2.108 13.379 1.00 67.50 100 ALA A CA 1
ATOM 783 C C . ALA A 1 100 ? -5.563 -2.667 14.405 1.00 67.50 100 ALA A C 1
ATOM 785 O O . ALA A 1 100 ? -6.643 -2.123 14.555 1.00 67.50 100 ALA A O 1
ATOM 786 N N . VAL A 1 101 ? -5.070 -3.526 15.296 1.00 54.50 101 VAL A N 1
ATOM 787 C CA . VAL A 1 101 ? -5.582 -3.512 16.674 1.00 54.50 101 VAL A CA 1
ATOM 788 C C . VAL A 1 101 ? -4.843 -2.430 17.455 1.00 54.50 101 VAL A C 1
ATOM 790 O O . VAL A 1 101 ? -3.624 -2.309 17.304 1.00 54.50 101 VAL A O 1
ATOM 793 N N . ALA A 1 102 ? -5.552 -1.705 18.325 1.00 49.34 102 ALA A N 1
ATOM 794 C CA . ALA A 1 102 ? -5.030 -0.654 19.219 1.00 49.34 102 ALA A CA 1
ATOM 795 C C . ALA A 1 102 ? -3.675 -0.981 19.887 1.00 49.34 102 ALA A C 1
ATOM 797 O O . ALA A 1 102 ? -2.890 -0.092 20.196 1.00 49.34 102 ALA A O 1
ATOM 798 N N . ASN A 1 103 ? -3.392 -2.270 20.086 1.00 47.47 103 ASN A N 1
ATOM 799 C CA . ASN A 1 103 ? -2.232 -2.758 20.820 1.00 47.47 103 ASN A CA 1
ATOM 800 C C . ASN A 1 103 ? -1.009 -3.100 19.943 1.00 47.47 103 ASN A C 1
ATOM 802 O O . ASN A 1 103 ? 0.058 -3.331 20.510 1.00 47.47 103 ASN A O 1
ATOM 806 N N . ASN A 1 104 ? -1.126 -3.157 18.603 1.00 49.44 104 ASN A N 1
ATOM 807 C CA . ASN A 1 104 ? -0.100 -3.799 17.762 1.00 49.44 104 ASN A CA 1
ATOM 808 C C . ASN A 1 104 ? 0.420 -3.039 16.523 1.00 49.44 104 ASN A C 1
ATOM 810 O O . ASN A 1 104 ? 1.495 -3.419 16.073 1.00 49.44 104 ASN A O 1
ATOM 814 N N . LEU A 1 105 ? -0.203 -1.979 15.979 1.00 50.34 105 LEU A N 1
ATOM 815 C CA . LEU A 1 105 ? 0.375 -1.343 14.760 1.00 50.34 105 LEU A CA 1
ATOM 816 C C . LEU A 1 105 ? 1.446 -0.275 14.979 1.00 50.34 105 LEU A C 1
ATOM 818 O O . LEU A 1 105 ? 2.151 0.061 14.036 1.00 50.34 105 LEU A O 1
ATOM 822 N N . LEU A 1 106 ? 1.638 0.231 16.198 1.00 49.84 106 LEU A N 1
ATOM 823 C CA . LEU A 1 106 ? 2.650 1.270 16.472 1.00 49.84 106 LEU A CA 1
ATOM 824 C C . LEU A 1 106 ? 3.663 0.841 17.532 1.00 49.84 106 LEU A C 1
ATOM 826 O O . LEU A 1 106 ? 4.394 1.664 18.083 1.00 49.84 106 LEU A O 1
ATOM 830 N N . ARG A 1 107 ? 3.747 -0.461 17.824 1.00 41.84 107 ARG A N 1
ATOM 831 C CA . ARG A 1 107 ? 4.592 -0.972 18.912 1.00 41.84 107 ARG A CA 1
ATOM 832 C C . ARG A 1 107 ? 6.095 -0.898 18.618 1.00 41.84 107 ARG A C 1
ATOM 834 O O . ARG A 1 107 ? 6.884 -1.006 19.548 1.00 41.84 107 ARG A O 1
ATOM 841 N N . CYS A 1 108 ? 6.508 -0.623 17.379 1.00 43.47 108 CYS A N 1
ATOM 842 C CA . CYS A 1 108 ? 7.909 -0.299 17.098 1.00 43.47 108 CYS A CA 1
ATOM 843 C C . CYS A 1 108 ? 8.303 1.127 17.537 1.00 43.47 108 CYS A C 1
ATOM 845 O O . CYS A 1 108 ? 9.497 1.397 17.622 1.00 43.47 108 CYS A O 1
ATOM 847 N N . LYS A 1 109 ? 7.348 2.023 17.858 1.00 45.66 109 LYS A N 1
ATOM 848 C CA . LYS A 1 109 ? 7.654 3.385 18.350 1.00 45.66 109 LYS A CA 1
ATOM 849 C C . LYS A 1 109 ? 6.817 3.901 19.536 1.00 45.66 109 LYS A C 1
ATOM 851 O O . LYS A 1 109 ? 7.155 4.951 20.066 1.00 45.66 109 LYS A O 1
ATOM 856 N N . GLY A 1 110 ? 5.759 3.213 19.979 1.00 48.22 110 GLY A N 1
ATOM 857 C CA . GLY A 1 110 ? 4.918 3.686 21.093 1.00 48.22 110 GLY A CA 1
ATOM 858 C C . GLY A 1 110 ? 4.254 5.041 20.816 1.00 48.22 110 GLY A C 1
ATOM 859 O O . GLY A 1 110 ? 4.134 5.868 21.714 1.00 48.22 110 GLY A O 1
ATOM 860 N N . VAL A 1 111 ? 3.894 5.295 19.556 1.00 50.88 111 VAL A N 1
ATOM 861 C CA . VAL A 1 111 ? 3.341 6.576 19.101 1.00 50.88 111 VAL A CA 1
ATOM 862 C C . VAL A 1 111 ? 1.823 6.477 19.059 1.00 50.88 111 VAL A C 1
ATOM 864 O O . VAL A 1 111 ? 1.285 5.593 18.402 1.00 50.88 111 VAL A O 1
ATOM 867 N N . GLU A 1 112 ? 1.134 7.400 19.723 1.00 53.69 112 GLU A N 1
ATOM 868 C CA . GLU A 1 112 ? -0.279 7.672 19.465 1.00 53.69 112 GLU A CA 1
ATOM 869 C C . GLU A 1 112 ? -0.377 8.464 18.157 1.00 53.69 112 GLU A C 1
ATOM 871 O O . GLU A 1 112 ? 0.150 9.572 18.050 1.00 53.69 112 GLU A O 1
ATOM 876 N N . ILE A 1 113 ? -1.003 7.892 17.127 1.00 56.66 113 ILE A N 1
ATOM 877 C CA . ILE A 1 113 ? -1.273 8.630 15.890 1.00 56.66 113 ILE A CA 1
ATOM 878 C C . ILE A 1 113 ? -2.500 9.514 16.072 1.00 56.66 113 ILE A C 1
ATOM 880 O O . ILE A 1 113 ? -3.630 9.031 16.143 1.00 56.66 113 ILE A O 1
ATOM 884 N N . ASN A 1 114 ? -2.279 10.827 16.069 1.00 54.66 114 ASN A N 1
ATOM 885 C CA . ASN A 1 114 ? -3.345 11.797 15.850 1.00 54.66 114 ASN A CA 1
ATOM 886 C C . ASN A 1 114 ? -3.993 11.500 14.484 1.00 54.66 114 ASN A C 1
ATOM 888 O O . ASN A 1 114 ? -3.374 11.735 13.447 1.00 54.66 114 ASN A O 1
ATOM 892 N N . GLY A 1 115 ? -5.210 10.944 14.484 1.00 55.88 115 GLY A N 1
ATOM 893 C CA . GLY A 1 115 ? -5.957 10.619 13.261 1.00 55.88 115 GLY A CA 1
ATOM 894 C C . GLY A 1 115 ? -6.176 9.130 12.967 1.00 55.88 115 GLY A C 1
ATOM 895 O O . GLY A 1 115 ? -6.721 8.821 11.908 1.00 55.88 115 GLY A O 1
ATOM 896 N N . ALA A 1 116 ? -5.810 8.201 13.861 1.00 62.91 116 ALA A N 1
ATOM 897 C CA . ALA A 1 116 ? -6.425 6.870 13.821 1.00 62.91 116 ALA A CA 1
ATOM 898 C C . ALA A 1 116 ? -7.913 6.986 14.153 1.00 62.91 116 ALA A C 1
ATOM 900 O O . ALA A 1 116 ? -8.281 7.516 15.203 1.00 62.91 116 ALA A O 1
ATOM 901 N N . VAL A 1 117 ? -8.762 6.465 13.273 1.00 63.84 117 VAL A N 1
ATOM 902 C CA . VAL A 1 117 ? -10.212 6.457 13.479 1.00 63.84 117 VAL A CA 1
ATOM 903 C C . VAL A 1 117 ? -10.643 5.022 13.793 1.00 63.84 117 VAL A C 1
ATOM 905 O O . VAL A 1 117 ? -10.111 4.091 13.174 1.00 63.84 117 VAL A O 1
ATOM 908 N N . PRO A 1 118 ? -11.560 4.801 14.754 1.00 66.00 118 PRO A N 1
ATOM 909 C CA . PRO A 1 118 ? -12.182 3.496 14.932 1.00 66.00 118 PRO A CA 1
ATOM 910 C C . PRO A 1 118 ? -12.796 3.025 13.613 1.00 66.00 118 PRO A C 1
ATOM 912 O O . PRO A 1 118 ? -13.437 3.806 12.912 1.00 66.00 118 PRO A O 1
ATOM 915 N N . GLU A 1 119 ? -12.604 1.757 13.268 1.00 68.00 119 GLU A N 1
ATOM 916 C CA . GLU A 1 119 ? -13.213 1.199 12.064 1.00 68.00 119 GLU A CA 1
ATOM 917 C C . GLU A 1 119 ? -14.751 1.198 12.186 1.00 68.00 119 GLU A C 1
ATOM 919 O O . GLU A 1 119 ? -15.308 0.667 13.156 1.00 68.00 119 GLU A O 1
ATOM 924 N N . GLU A 1 120 ? -15.449 1.776 11.200 1.00 58.97 120 GLU A N 1
ATOM 925 C CA . GLU A 1 120 ? -16.914 1.748 11.134 1.00 58.97 120 GLU A CA 1
ATOM 926 C C . GLU A 1 120 ? -17.421 0.296 11.087 1.00 58.97 120 GLU A C 1
ATOM 928 O O . GLU A 1 120 ? -17.038 -0.486 10.222 1.00 58.97 120 GLU A O 1
ATOM 933 N N . GLY A 1 121 ? -18.288 -0.081 12.034 1.00 54.47 121 GLY A N 1
ATOM 934 C CA . GLY A 1 121 ? -18.852 -1.435 12.116 1.00 54.47 121 GLY A CA 1
ATOM 935 C C . GLY A 1 121 ? -18.009 -2.465 12.884 1.00 54.47 121 GLY A C 1
ATOM 936 O O . GLY A 1 121 ? -18.435 -3.615 13.008 1.00 54.47 121 GLY A O 1
ATOM 937 N N . SER A 1 122 ? -16.862 -2.086 13.468 1.00 53.66 122 SER A N 1
ATOM 938 C CA . SER A 1 122 ? -16.094 -2.993 14.334 1.00 53.66 122 SER A CA 1
ATOM 939 C C . SER A 1 122 ? -16.887 -3.334 15.597 1.00 53.66 122 SER A C 1
ATOM 941 O O . SER A 1 122 ? -17.092 -2.487 16.472 1.00 53.66 122 SER A O 1
ATOM 943 N N . GLN A 1 123 ? -17.243 -4.611 15.768 1.00 49.91 123 GLN A N 1
ATOM 944 C CA . GLN A 1 123 ? -17.684 -5.101 17.071 1.00 49.91 123 GLN A CA 1
ATOM 945 C C . GLN A 1 123 ? -16.572 -4.830 18.096 1.00 49.91 123 GLN A C 1
ATOM 947 O O . GLN A 1 123 ? -15.437 -5.276 17.940 1.00 49.91 123 GLN A O 1
ATOM 952 N N . SER A 1 124 ? -16.896 -4.061 19.136 1.00 42.88 124 SER A N 1
ATOM 953 C CA . SER A 1 124 ? -16.018 -3.772 20.275 1.00 42.88 124 SER A CA 1
ATOM 954 C C . SER A 1 124 ? -14.793 -2.867 20.014 1.00 42.88 124 SER A C 1
ATOM 956 O O . SER A 1 124 ? -13.801 -3.044 20.711 1.00 42.88 124 SER A O 1
ATOM 958 N N . GLY A 1 125 ? -14.815 -1.895 19.089 1.00 49.78 125 GLY A N 1
ATOM 959 C CA . GLY A 1 125 ? -13.887 -0.736 19.129 1.00 49.78 125 GLY A CA 1
ATOM 960 C C . GLY A 1 125 ? -12.382 -1.047 19.252 1.00 49.78 125 GLY A C 1
ATOM 961 O O . GLY A 1 125 ? -11.636 -0.272 19.845 1.00 49.78 125 GLY A O 1
ATOM 962 N N . LYS A 1 126 ? -11.943 -2.210 18.758 1.00 58.97 126 LYS A N 1
ATOM 963 C CA . LYS A 1 126 ? -10.562 -2.701 18.895 1.00 58.97 126 LYS A CA 1
ATOM 964 C C . LYS A 1 126 ? -9.729 -2.464 17.644 1.00 58.97 126 LYS A C 1
ATOM 966 O O . LYS A 1 126 ? -8.503 -2.473 17.764 1.00 58.97 126 LYS A O 1
ATOM 971 N N . THR A 1 127 ? -10.372 -2.249 16.496 1.00 65.00 127 THR A N 1
ATOM 972 C CA . THR A 1 127 ? -9.696 -2.058 15.215 1.00 65.00 127 THR A CA 1
ATOM 973 C C . THR A 1 127 ? -9.704 -0.587 14.801 1.00 65.00 127 THR A C 1
ATOM 975 O O . THR A 1 127 ? -10.744 0.069 14.829 1.00 65.00 127 THR A O 1
ATOM 978 N N . PHE A 1 128 ? -8.535 -0.072 14.432 1.00 72.81 128 PHE A N 1
ATOM 979 C CA . PHE A 1 128 ? -8.309 1.300 13.990 1.00 72.81 128 PHE A CA 1
ATOM 980 C C . PHE A 1 128 ? -7.803 1.310 12.554 1.00 72.81 128 PHE A C 1
ATOM 982 O O . PHE A 1 128 ? -7.017 0.444 12.167 1.00 72.81 128 PHE A O 1
ATOM 989 N N . VAL A 1 129 ? -8.213 2.318 11.789 1.00 78.44 129 VAL A N 1
ATOM 990 C CA . VAL A 1 129 ? -7.730 2.545 10.425 1.00 78.44 129 VAL A CA 1
ATOM 991 C C . VAL A 1 129 ? -6.874 3.804 10.397 1.00 78.44 129 VAL A C 1
ATOM 993 O O . VAL A 1 129 ? -7.234 4.829 10.984 1.00 78.44 129 VAL A O 1
ATOM 996 N N . VAL A 1 130 ? -5.730 3.728 9.718 1.00 81.38 130 VAL A N 1
ATOM 997 C CA . VAL A 1 130 ? -4.887 4.899 9.450 1.00 81.38 130 VAL A CA 1
ATOM 998 C C . VAL A 1 130 ? -5.623 5.839 8.488 1.00 81.38 130 VAL A C 1
ATOM 1000 O O . VAL A 1 130 ? -6.069 5.413 7.425 1.00 81.38 130 VAL A O 1
ATOM 1003 N N . SER A 1 131 ? -5.731 7.125 8.834 1.00 85.12 131 SER A N 1
ATOM 1004 C CA . SER A 1 131 ? -6.304 8.134 7.934 1.00 85.12 131 SER A CA 1
ATOM 1005 C C . SER A 1 131 ? -5.525 8.227 6.616 1.00 85.12 131 SER A C 1
ATOM 1007 O O . SER A 1 131 ? -4.293 8.211 6.606 1.00 85.12 131 SER A O 1
ATOM 1009 N N . ASN A 1 132 ? -6.234 8.427 5.503 1.00 88.50 132 ASN A N 1
ATOM 1010 C CA . ASN A 1 132 ? -5.643 8.617 4.174 1.00 88.50 132 ASN A CA 1
ATOM 1011 C C . ASN A 1 132 ? -4.552 9.703 4.150 1.00 88.50 132 ASN A C 1
ATOM 1013 O O . ASN A 1 132 ? -3.564 9.567 3.434 1.00 88.50 132 ASN A O 1
ATOM 1017 N N . SER A 1 133 ? -4.705 10.776 4.939 1.00 86.88 133 SER A N 1
ATOM 1018 C CA . SER A 1 133 ? -3.734 11.882 5.020 1.00 86.88 133 SER A CA 1
ATOM 1019 C C . SER A 1 133 ? -2.367 11.451 5.557 1.00 86.88 133 SER A C 1
ATOM 1021 O O . SER A 1 133 ? -1.343 12.047 5.208 1.00 86.88 133 SER A O 1
ATOM 1023 N N . ASN A 1 134 ? -2.369 10.410 6.389 1.00 85.06 134 ASN A N 1
ATOM 1024 C CA . ASN A 1 134 ? -1.210 9.839 7.061 1.00 85.06 134 ASN A CA 1
ATOM 1025 C C . ASN A 1 134 ? -0.553 8.721 6.248 1.00 85.06 134 ASN A C 1
ATOM 1027 O O . ASN A 1 134 ? 0.396 8.111 6.725 1.00 85.06 134 ASN A O 1
ATOM 1031 N N . VAL A 1 135 ? -1.026 8.442 5.032 1.00 87.62 135 VAL A N 1
ATOM 1032 C CA . VAL A 1 135 ? -0.422 7.444 4.149 1.00 87.62 135 VAL A CA 1
ATOM 1033 C C . VAL A 1 135 ? 0.208 8.137 2.952 1.00 87.62 135 VAL A C 1
ATOM 1035 O O . VAL A 1 135 ? -0.442 8.894 2.234 1.00 87.62 135 VAL A O 1
ATOM 1038 N N . LYS A 1 136 ? 1.496 7.869 2.734 1.00 89.81 136 LYS A N 1
ATOM 1039 C CA . LYS A 1 136 ? 2.259 8.326 1.571 1.00 89.81 136 LYS A CA 1
ATOM 1040 C C . LYS A 1 136 ? 2.644 7.116 0.735 1.00 89.81 136 LYS A C 1
ATOM 1042 O O . LYS A 1 136 ? 3.299 6.202 1.236 1.00 89.81 136 LYS A O 1
ATOM 1047 N N . VAL A 1 137 ? 2.258 7.123 -0.534 1.00 91.88 137 VAL A N 1
ATOM 1048 C CA . VAL A 1 137 ? 2.583 6.051 -1.478 1.00 91.88 137 VAL A CA 1
ATOM 1049 C C . VAL A 1 137 ? 3.546 6.555 -2.534 1.00 91.88 137 VAL A C 1
ATOM 1051 O O . VAL A 1 137 ? 3.290 7.581 -3.149 1.00 91.88 137 VAL A O 1
ATOM 1054 N N . THR A 1 138 ? 4.601 5.798 -2.807 1.00 91.62 138 THR A N 1
ATOM 1055 C CA . THR A 1 138 ? 5.521 6.066 -3.917 1.00 91.62 138 THR A CA 1
ATOM 1056 C C . THR A 1 138 ? 5.616 4.821 -4.794 1.00 91.62 138 THR A C 1
ATOM 1058 O O . THR A 1 138 ? 5.756 3.718 -4.270 1.00 91.62 138 THR A O 1
ATOM 1061 N N . VAL A 1 139 ? 5.514 4.989 -6.114 1.00 89.44 139 VAL A N 1
ATOM 1062 C CA . VAL A 1 139 ? 5.554 3.893 -7.096 1.00 89.44 139 VAL A CA 1
ATOM 1063 C C . VAL A 1 139 ? 6.846 3.984 -7.905 1.00 89.44 139 VAL A C 1
ATOM 1065 O O . VAL A 1 139 ? 7.172 5.051 -8.424 1.00 89.44 139 VAL A O 1
ATOM 1068 N N . GLY A 1 140 ? 7.562 2.867 -8.020 1.00 84.12 140 GLY A N 1
ATOM 1069 C CA . GLY A 1 140 ? 8.836 2.763 -8.728 1.00 84.12 140 GLY A CA 1
ATOM 1070 C C . GLY A 1 140 ? 9.952 3.634 -8.137 1.00 84.12 140 GLY A C 1
ATOM 1071 O O . GLY A 1 140 ? 9.859 4.143 -7.016 1.00 84.12 140 GLY A O 1
ATOM 1072 N N . GLY A 1 141 ? 11.026 3.806 -8.913 1.00 72.94 141 GLY A N 1
ATOM 1073 C CA . GLY A 1 141 ? 12.145 4.691 -8.582 1.00 72.94 141 GLY A CA 1
ATOM 1074 C C . GLY A 1 141 ? 13.208 4.071 -7.669 1.00 72.94 141 GLY A C 1
ATOM 1075 O O . GLY A 1 141 ? 13.061 2.963 -7.165 1.00 72.94 141 GLY A O 1
ATOM 1076 N N . VAL A 1 142 ? 14.310 4.808 -7.492 1.00 67.50 142 VAL A N 1
ATOM 1077 C CA . VAL A 1 142 ? 15.462 4.414 -6.653 1.00 67.50 142 VAL A CA 1
ATOM 1078 C C . VAL A 1 142 ? 15.436 5.027 -5.253 1.00 67.50 142 VAL A C 1
ATOM 1080 O O . VAL A 1 142 ? 16.084 4.508 -4.350 1.00 67.50 142 VAL A O 1
ATOM 1083 N N . ASP A 1 143 ? 14.700 6.126 -5.069 1.00 74.25 143 ASP A N 1
ATOM 1084 C CA . ASP A 1 143 ? 14.614 6.840 -3.798 1.00 74.25 143 ASP A CA 1
ATOM 1085 C C . ASP A 1 143 ? 13.157 7.136 -3.437 1.00 74.25 143 ASP A C 1
ATOM 1087 O O . ASP A 1 143 ? 12.518 8.067 -3.931 1.00 74.25 143 ASP A O 1
ATOM 1091 N N . TRP A 1 144 ? 12.628 6.322 -2.531 1.00 75.88 144 TRP A N 1
ATOM 1092 C CA . TRP A 1 144 ? 11.274 6.487 -2.022 1.00 75.88 144 TRP A CA 1
ATOM 1093 C C . TRP A 1 144 ? 11.162 7.621 -1.008 1.00 75.88 144 TRP A C 1
ATOM 1095 O O . TRP A 1 144 ? 10.049 8.009 -0.679 1.00 75.88 144 TRP A O 1
ATOM 1105 N N . SER A 1 145 ? 12.267 8.188 -0.515 1.00 68.38 145 SER A N 1
ATOM 1106 C CA . SER A 1 145 ? 12.221 9.307 0.429 1.00 68.38 145 SER A CA 1
ATOM 1107 C C . SER A 1 145 ? 11.864 10.634 -0.247 1.00 68.38 145 SER A C 1
ATOM 1109 O O . SER A 1 145 ? 11.148 11.433 0.357 1.00 68.38 145 SER A O 1
ATOM 1111 N N . THR A 1 146 ? 12.272 10.821 -1.507 1.00 69.44 146 THR A N 1
ATOM 1112 C CA . THR A 1 146 ? 12.081 12.056 -2.289 1.00 69.44 146 THR A CA 1
ATOM 1113 C C . THR A 1 146 ? 11.052 11.936 -3.417 1.00 69.44 146 THR A C 1
ATOM 1115 O O . THR A 1 146 ? 10.636 12.951 -3.977 1.00 69.44 146 THR A O 1
ATOM 1118 N N . GLY A 1 147 ? 10.609 10.717 -3.747 1.00 69.50 147 GLY A N 1
ATOM 1119 C CA . GLY A 1 147 ? 9.606 10.484 -4.786 1.00 69.50 147 GLY A CA 1
ATOM 1120 C C . GLY A 1 147 ? 8.253 11.150 -4.500 1.00 69.50 147 GLY A C 1
ATOM 1121 O O . GLY A 1 147 ? 7.826 11.271 -3.349 1.00 69.50 147 GLY A O 1
ATOM 1122 N N . HIS A 1 148 ? 7.553 11.556 -5.565 1.00 81.25 148 HIS A N 1
ATOM 1123 C CA . HIS A 1 148 ? 6.216 12.146 -5.471 1.00 81.25 148 HIS A CA 1
ATOM 1124 C C . HIS A 1 148 ? 5.249 11.165 -4.795 1.00 81.25 148 HIS A C 1
ATOM 1126 O O . HIS A 1 148 ? 5.060 10.040 -5.262 1.00 81.25 148 HIS A O 1
ATOM 1132 N N . ALA A 1 149 ? 4.664 11.589 -3.674 1.00 86.81 149 ALA A N 1
ATOM 1133 C CA . ALA A 1 149 ? 3.713 10.780 -2.932 1.00 86.81 149 ALA A CA 1
ATOM 1134 C C . ALA A 1 149 ? 2.308 10.896 -3.539 1.00 86.81 149 ALA A C 1
ATOM 1136 O O . ALA A 1 149 ? 1.787 11.998 -3.700 1.00 86.81 149 ALA A O 1
ATOM 1137 N N . LEU A 1 150 ? 1.680 9.758 -3.828 1.00 90.69 150 LEU A N 1
ATOM 1138 C CA . LEU A 1 150 ? 0.299 9.687 -4.294 1.00 90.69 150 LEU A CA 1
ATOM 1139 C C . LEU A 1 150 ? -0.671 9.877 -3.123 1.00 90.69 150 LEU A C 1
ATOM 1141 O O . LEU A 1 150 ? -0.494 9.292 -2.051 1.00 90.69 150 LEU A O 1
ATOM 1145 N N . SER A 1 151 ? -1.717 10.672 -3.352 1.00 88.19 151 SER A N 1
ATOM 1146 C CA . SER A 1 151 ? -2.800 10.886 -2.390 1.00 88.19 151 SER A CA 1
ATOM 1147 C C . SER A 1 151 ? -3.775 9.715 -2.402 1.00 88.19 151 SER A C 1
ATOM 1149 O O . SER A 1 151 ? -4.259 9.309 -3.460 1.00 88.19 151 SER A O 1
ATOM 1151 N N . ILE A 1 152 ? -4.113 9.199 -1.222 1.00 92.00 152 ILE A N 1
ATOM 1152 C CA . ILE A 1 152 ? -5.042 8.075 -1.100 1.00 92.00 152 ILE A CA 1
ATOM 1153 C C . ILE A 1 152 ? -6.495 8.541 -1.147 1.00 92.00 152 ILE A C 1
ATOM 1155 O O . ILE A 1 152 ? -6.902 9.443 -0.412 1.00 92.00 152 ILE A O 1
ATOM 1159 N N . HIS A 1 153 ? -7.288 7.866 -1.978 1.00 93.06 153 HIS A N 1
ATOM 1160 C CA . HIS A 1 153 ? -8.733 8.026 -2.023 1.00 93.06 153 HIS A CA 1
ATOM 1161 C C . HIS A 1 153 ? -9.437 7.074 -1.049 1.00 93.06 153 HIS A C 1
ATOM 1163 O O . HIS A 1 153 ? -10.255 7.523 -0.246 1.00 93.06 153 HIS A O 1
ATOM 1169 N N . LYS A 1 154 ? -9.126 5.768 -1.093 1.00 92.62 154 LYS A N 1
ATOM 1170 C CA . LYS A 1 154 ? -9.799 4.765 -0.251 1.00 92.62 154 LYS A CA 1
ATOM 1171 C C . LYS A 1 154 ? -8.997 3.471 -0.084 1.00 92.62 154 LYS A C 1
ATOM 1173 O O . LYS A 1 154 ? -8.288 3.051 -0.999 1.00 92.62 154 LYS A O 1
ATOM 1178 N N . PHE A 1 155 ? -9.183 2.821 1.064 1.00 91.62 155 PHE A N 1
ATOM 1179 C CA . PHE A 1 155 ? -8.706 1.469 1.358 1.00 91.62 155 PHE A CA 1
ATOM 1180 C C . PHE A 1 155 ? -9.851 0.452 1.292 1.00 91.62 155 PHE A C 1
ATOM 1182 O O . PHE A 1 155 ? -10.966 0.730 1.738 1.00 91.62 155 PHE A O 1
ATOM 1189 N N . PHE A 1 156 ? -9.557 -0.741 0.784 1.00 93.69 156 PHE A N 1
ATOM 1190 C CA . PHE A 1 156 ? -10.478 -1.872 0.706 1.00 93.69 156 PHE A CA 1
ATOM 1191 C C . PHE A 1 156 ? -9.759 -3.123 1.212 1.00 93.69 156 PHE A C 1
ATOM 1193 O O . PHE A 1 156 ? -8.990 -3.731 0.473 1.00 93.69 156 PHE A O 1
ATOM 1200 N N . LYS A 1 157 ? -9.973 -3.504 2.471 1.00 91.94 157 LYS A N 1
ATOM 1201 C CA . LYS A 1 157 ? -9.485 -4.790 2.987 1.00 91.94 157 LYS A CA 1
ATOM 1202 C C . LYS A 1 157 ? -10.402 -5.933 2.561 1.00 91.94 157 LYS A C 1
ATOM 1204 O O . LYS A 1 157 ? -11.576 -5.710 2.264 1.00 91.94 157 LYS A O 1
ATOM 1209 N N . HIS A 1 158 ? -9.883 -7.154 2.597 1.00 93.50 158 HIS A N 1
ATOM 1210 C CA . HIS A 1 158 ? -10.720 -8.341 2.488 1.00 93.50 158 HIS A CA 1
ATOM 1211 C C . HIS A 1 158 ? -11.780 -8.374 3.601 1.00 93.50 158 HIS A C 1
ATOM 1213 O O . HIS A 1 158 ? -11.481 -8.082 4.760 1.00 93.50 158 HIS A O 1
ATOM 1219 N N . GLU A 1 159 ? -13.014 -8.756 3.264 1.00 90.00 159 GLU A N 1
ATOM 1220 C CA . GLU A 1 159 ? -14.171 -8.714 4.176 1.00 90.00 159 GLU A CA 1
ATOM 1221 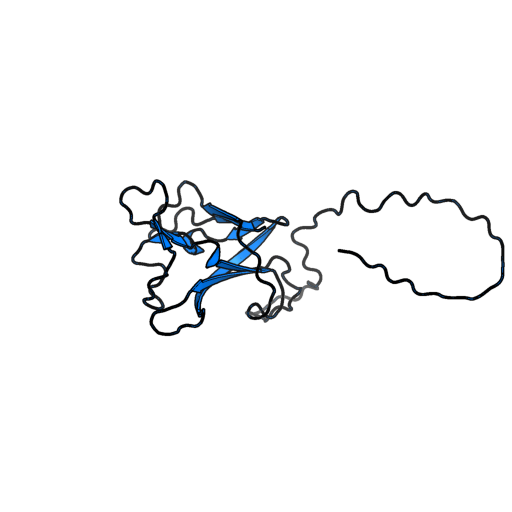C C . GLU A 1 159 ? -13.969 -9.561 5.439 1.00 90.00 159 GLU A C 1
ATOM 1223 O O . GLU A 1 159 ? -14.440 -9.216 6.522 1.00 90.00 159 GLU A O 1
ATOM 1228 N N . THR A 1 160 ? -13.237 -10.667 5.310 1.00 89.62 160 THR A N 1
ATOM 1229 C CA . THR A 1 160 ? -12.951 -11.590 6.414 1.00 89.62 160 THR A CA 1
ATOM 1230 C C . THR A 1 160 ? -11.662 -11.272 7.168 1.00 89.62 160 THR A C 1
ATOM 1232 O O . THR A 1 160 ? -11.357 -11.984 8.124 1.00 89.62 160 THR A O 1
ATOM 1235 N N . PHE A 1 161 ? -10.909 -10.229 6.789 1.00 86.75 161 PHE A N 1
ATOM 1236 C CA . PHE A 1 161 ? -9.751 -9.797 7.572 1.00 86.75 161 PHE A CA 1
ATOM 1237 C C . PHE A 1 161 ? -10.228 -9.178 8.887 1.00 86.75 161 PHE A C 1
ATOM 1239 O O . PHE A 1 161 ? -10.839 -8.100 8.920 1.00 86.75 161 PHE A O 1
ATOM 1246 N N . LYS A 1 162 ? -9.951 -9.878 9.989 1.00 76.50 162 LYS A N 1
ATOM 1247 C CA . LYS A 1 162 ? -10.429 -9.490 11.320 1.00 76.50 162 LYS A CA 1
ATOM 1248 C C . LYS A 1 162 ? -9.441 -8.596 12.045 1.00 76.50 162 LYS A C 1
ATOM 1250 O O . LYS A 1 162 ? -9.860 -7.606 12.641 1.00 76.50 162 LYS A O 1
ATOM 1255 N N . ASN A 1 163 ? -8.164 -8.969 12.059 1.00 70.19 163 ASN A N 1
ATOM 1256 C CA . ASN A 1 163 ? -7.103 -8.222 12.724 1.00 70.19 163 ASN A CA 1
ATOM 1257 C C . ASN A 1 163 ? -5.717 -8.841 12.464 1.00 70.19 163 ASN A C 1
ATOM 1259 O O . ASN A 1 163 ? -5.590 -9.984 12.045 1.00 70.19 163 ASN A O 1
ATOM 1263 N N . ALA A 1 164 ? -4.670 -8.093 12.811 1.00 65.06 164 ALA A N 1
ATOM 1264 C CA . ALA A 1 164 ? -3.273 -8.523 12.751 1.00 65.06 164 ALA A CA 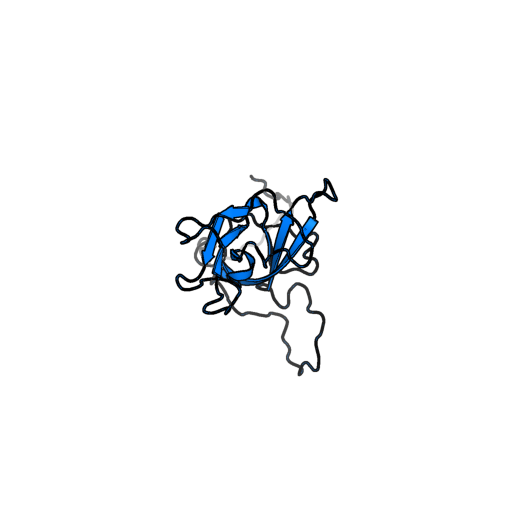1
ATOM 1265 C C . ALA A 1 164 ? -2.862 -9.503 13.883 1.00 65.06 164 ALA A C 1
ATOM 1267 O O . ALA A 1 164 ? -1.781 -9.349 14.454 1.00 65.06 164 ALA A O 1
ATOM 1268 N N . SER A 1 165 ? -3.731 -10.442 14.289 1.00 67.62 165 SER A N 1
ATOM 1269 C CA . SER A 1 165 ? -3.366 -11.503 15.252 1.00 67.62 165 SER A CA 1
ATOM 1270 C C . SER A 1 165 ? -3.245 -12.891 14.622 1.00 67.62 165 SER A C 1
ATOM 1272 O O . SER A 1 165 ? -2.353 -13.634 15.023 1.00 67.62 165 SER A O 1
ATOM 1274 N N . ASP A 1 166 ? -4.069 -13.214 13.622 1.00 78.12 166 ASP A N 1
ATOM 1275 C CA . ASP A 1 166 ? -3.980 -14.451 12.831 1.00 78.12 166 ASP A CA 1
ATOM 1276 C C . ASP A 1 166 ? -3.457 -14.210 11.403 1.00 78.12 166 ASP A C 1
ATOM 1278 O O . ASP A 1 166 ? -2.891 -15.123 10.810 1.00 78.12 166 ASP A O 1
ATOM 1282 N N . PHE A 1 167 ? -3.564 -12.973 10.891 1.00 83.88 167 PHE A N 1
ATOM 1283 C CA . PHE A 1 167 ? -3.201 -12.582 9.519 1.00 83.88 167 PHE A CA 1
ATOM 1284 C C . PHE A 1 167 ? -3.988 -13.338 8.432 1.00 83.88 167 PHE A C 1
ATOM 1286 O O . PHE A 1 167 ? -3.593 -13.370 7.263 1.00 83.88 167 PHE A O 1
ATOM 1293 N N . ASP A 1 168 ? -5.148 -13.893 8.789 1.00 89.44 168 ASP A N 1
ATOM 1294 C CA . ASP A 1 168 ? -6.018 -14.564 7.831 1.00 89.44 168 ASP A CA 1
ATOM 1295 C C . ASP A 1 168 ? -6.623 -13.544 6.860 1.00 89.44 168 ASP A C 1
ATOM 1297 O O . ASP A 1 168 ? -7.272 -12.573 7.256 1.00 89.44 168 ASP A O 1
ATOM 1301 N N . ASN A 1 169 ? -6.470 -13.806 5.559 1.00 92.75 169 ASN A N 1
ATOM 1302 C CA . ASN A 1 169 ? -6.929 -12.923 4.480 1.00 92.75 169 ASN A CA 1
ATOM 1303 C C . ASN A 1 169 ? -6.339 -11.506 4.567 1.00 92.75 169 ASN A C 1
ATOM 1305 O O . ASN A 1 169 ? -7.019 -10.517 4.290 1.00 92.75 169 ASN A O 1
ATOM 1309 N N . ASP A 1 170 ? -5.072 -11.407 4.958 1.00 92.00 170 ASP A N 1
ATOM 1310 C CA . ASP A 1 170 ? -4.325 -10.159 5.079 1.00 92.00 170 ASP A CA 1
ATOM 1311 C C . ASP A 1 170 ? -3.973 -9.539 3.714 1.00 92.00 170 ASP A C 1
ATOM 1313 O O . ASP A 1 170 ? -2.828 -9.503 3.267 1.00 92.00 170 ASP A O 1
ATOM 1317 N N . ILE A 1 171 ? -5.004 -9.057 3.025 1.00 95.25 171 ILE A N 1
ATOM 1318 C CA . ILE A 1 171 ? -4.924 -8.467 1.692 1.00 95.25 171 ILE A CA 1
ATOM 1319 C C . ILE A 1 171 ? -5.839 -7.246 1.605 1.00 95.25 171 ILE A C 1
ATOM 1321 O O . ILE A 1 171 ? -6.963 -7.238 2.119 1.00 95.25 171 ILE A O 1
ATOM 1325 N N . ALA A 1 172 ? -5.350 -6.198 0.948 1.00 95.38 172 ALA A N 1
ATOM 1326 C CA . ALA A 1 172 ? -6.091 -4.974 0.714 1.00 95.38 172 ALA A CA 1
ATOM 1327 C C . ALA A 1 172 ? -5.757 -4.344 -0.641 1.00 95.38 172 ALA A C 1
ATOM 1329 O O . ALA A 1 172 ? -4.621 -4.380 -1.120 1.00 95.38 172 ALA A O 1
ATOM 1330 N N . LEU A 1 173 ? -6.768 -3.707 -1.226 1.00 97.31 173 LEU A N 1
ATOM 1331 C CA . LEU A 1 173 ? -6.628 -2.797 -2.349 1.00 97.31 173 LEU A CA 1
ATOM 1332 C C . LEU A 1 173 ? -6.607 -1.353 -1.853 1.00 97.31 173 LEU A C 1
ATOM 1334 O O . LEU A 1 173 ? -7.357 -0.968 -0.953 1.00 97.31 173 LEU A O 1
ATOM 1338 N N . VAL A 1 174 ? -5.770 -0.537 -2.483 1.00 95.88 174 VAL A N 1
ATOM 1339 C CA . VAL A 1 174 ? -5.693 0.902 -2.238 1.00 95.88 174 VAL A CA 1
ATOM 1340 C C . VAL A 1 174 ? -5.969 1.629 -3.537 1.00 95.88 174 VAL A C 1
ATOM 1342 O O . VAL A 1 174 ? -5.299 1.388 -4.543 1.00 95.88 174 VAL A O 1
ATOM 1345 N N . GLN A 1 175 ? -6.942 2.531 -3.502 1.00 96.56 175 GLN A N 1
ATOM 1346 C CA . GLN A 1 175 ? -7.231 3.423 -4.610 1.00 96.56 175 GLN A CA 1
ATOM 1347 C C . GLN A 1 175 ? -6.596 4.787 -4.341 1.00 96.56 175 GLN A C 1
ATOM 1349 O O . GLN A 1 175 ? -6.859 5.393 -3.297 1.00 96.56 175 GLN A O 1
ATOM 1354 N N . HIS A 1 176 ? -5.784 5.282 -5.274 1.00 93.12 176 HIS A N 1
ATOM 1355 C CA . HIS A 1 176 ? -5.239 6.642 -5.217 1.00 93.12 176 HIS A CA 1
ATOM 1356 C C . HIS A 1 176 ? -5.968 7.588 -6.179 1.00 93.12 176 HIS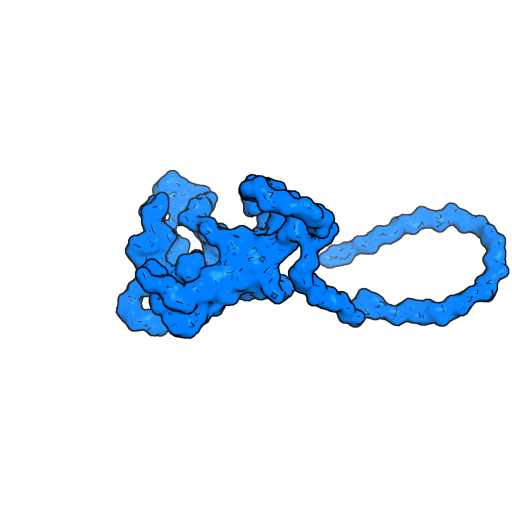 A C 1
ATOM 1358 O O . HIS A 1 176 ? -6.657 7.143 -7.103 1.00 93.12 176 HIS A O 1
ATOM 1364 N N . ALA A 1 177 ? -5.848 8.892 -5.912 1.00 86.38 177 ALA A N 1
ATOM 1365 C CA . ALA A 1 177 ? -6.440 9.958 -6.725 1.00 86.38 177 ALA A CA 1
ATOM 1366 C C . ALA A 1 177 ? -5.783 10.056 -8.112 1.00 86.38 177 ALA A C 1
ATOM 1368 O O . ALA A 1 177 ? -4.555 9.820 -8.202 1.00 86.38 1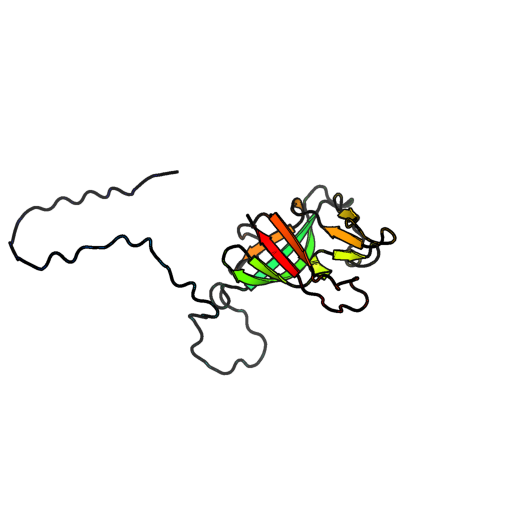77 ALA A O 1
#

Radius of gyration: 23.63 Å; chains: 1; bounding box: 41×45×76 Å

Foldseek 3Di:
DDDDDDDDDDDDDDDDDDDDPPPPPDPPPDDDPDPPDQPPPPDDDDDDDDQDALRRAQFKKKKFQWAAFPVDPDIDGQDIFIWGCPDPFKIKGFQQSFKAFPVPNRVVPPGDGPAFDQDPPQDPSGITGRDQVRIFMAGTHDDPPPGDTFGWDDKAADPPCNHPPVSVSGMIMTGTD

Organism: NCBI:txid157864

InterPro domains:
  IPR001254 Serine proteases, trypsin domain [PF00089] (52-175)
  IPR001254 Serine proteases, trypsin domain [PS50240] (46-177)
  IPR001314 Peptidase S1A, chymotrypsin family [PR00722] (82-97)
  IPR001314 Peptidase S1A, chymotrypsin family [PR00722] (166-177)
  IPR009003 Peptidase S1, PA clan [SSF50494] (33-175)
  IPR018114 Serine proteases, trypsin family, histidine active site [PS00134] (92-97)

Secondary structure (DSSP, 8-state):
--------------------------TTS------S--TT-------S--PPPTTT-TTEEEEEEEEEETTEEEEEEEEEEEEEEEETTEEEE-GGGTEEETTTSSTTTT---TTEEEPTT-TTS-EEEE-GGGEEEEESSS-TTTSPPBPEEEEEE-TT---TTT-TT--EEEEE-

Sequence (177 aa):
MLRAASYLNSTANGEEKEEEEDEVMNEDFGREIQCGVNKHLFHSRIEHGQISTGSDWPWAVSVRVVGVTNQSSKEEILGTCSGVLVREKWLLTAAHCFFAVANNLLRCKGVEINGAVPEEGSQSGKTFVVSNSNVKVTVGGVDWSTGHALSIHKFFKHETFKNASDFDNDIALVQHA